Protein AF-A0A7X7NZW9-F1 (afdb_monomer_lite)

Sequence (88 aa):
TYAGEYEDYVRSLVNSHIFNLNQVEDLVKDIKSDKDILLFALSFEKDSIVFFQEFKNMGNKVAQEVIEDLINEERGHIKKIGAMLNNI

Foldseek 3Di:
DPPVVVVVVLVVLCPPPQPPPVCVCVLCVPPDDPLSVLVSLLVNLVSLLVNLVVVLVVDDPVSVVVSVVSNVVSVVVNVVSVVVNVVD

Structure (mmCIF, N/CA/C/O backbone):
data_AF-A0A7X7NZW9-F1
#
_entry.id   AF-A0A7X7NZW9-F1
#
loop_
_atom_site.group_PDB
_atom_site.id
_atom_site.type_symbol
_atom_site.label_atom_id
_atom_site.label_alt_id
_atom_site.label_comp_id
_atom_site.label_asym_id
_atom_site.label_entity_id
_atom_site.label_seq_id
_atom_site.pdbx_PDB_ins_code
_atom_site.Cartn_x
_atom_site.Cartn_y
_atom_site.Cartn_z
_atom_site.occupancy
_atom_site.B_iso_or_equiv
_atom_site.auth_seq_id
_atom_site.auth_comp_id
_atom_site.auth_asym_id
_atom_site.auth_atom_id
_atom_site.pdbx_PDB_model_num
ATOM 1 N N . THR A 1 1 ? 20.720 -16.509 -6.351 1.00 54.56 1 THR A N 1
ATOM 2 C CA . THR A 1 1 ? 19.249 -16.561 -6.426 1.00 54.56 1 THR A CA 1
ATOM 3 C C . THR A 1 1 ? 18.890 -17.413 -7.618 1.00 54.56 1 THR A C 1
ATOM 5 O O . THR A 1 1 ? 19.403 -17.143 -8.701 1.00 54.56 1 THR A O 1
ATOM 8 N N . TYR A 1 2 ? 18.148 -18.502 -7.417 1.00 55.81 2 TYR A N 1
ATOM 9 C CA . TYR A 1 2 ? 17.711 -19.362 -8.521 1.00 55.81 2 TYR A CA 1
ATOM 10 C C . TYR A 1 2 ? 16.568 -18.646 -9.251 1.00 55.81 2 TYR A C 1
ATOM 12 O O . TYR A 1 2 ? 15.697 -18.084 -8.594 1.00 55.81 2 TYR A O 1
ATOM 20 N N . ALA A 1 3 ? 16.567 -18.613 -10.586 1.00 65.50 3 ALA A N 1
ATOM 21 C CA . ALA A 1 3 ? 15.598 -17.813 -11.349 1.00 65.50 3 ALA A CA 1
ATOM 22 C C . ALA A 1 3 ? 14.128 -18.144 -11.007 1.00 65.50 3 ALA A C 1
ATOM 24 O O . ALA A 1 3 ? 13.294 -17.244 -10.991 1.00 65.50 3 ALA A O 1
ATOM 25 N N . GLY A 1 4 ? 13.839 -19.402 -10.650 1.00 75.81 4 GLY A N 1
ATOM 26 C CA . GLY A 1 4 ? 12.504 -19.834 -10.219 1.00 75.81 4 GLY A CA 1
ATOM 27 C C . GLY A 1 4 ? 12.047 -19.248 -8.877 1.00 75.81 4 GLY A C 1
ATOM 28 O O . GLY A 1 4 ? 10.885 -18.896 -8.741 1.00 75.81 4 GLY A O 1
ATOM 29 N N . GLU A 1 5 ? 12.950 -19.047 -7.911 1.00 79.62 5 GLU A N 1
ATOM 30 C CA . GLU A 1 5 ? 12.583 -18.487 -6.597 1.00 79.62 5 GLU A CA 1
ATOM 31 C C . GLU A 1 5 ? 12.153 -17.018 -6.704 1.00 79.62 5 GLU A C 1
ATOM 33 O O . GLU A 1 5 ? 11.252 -16.575 -5.996 1.00 79.62 5 GLU A O 1
ATOM 38 N N . TYR A 1 6 ? 12.791 -16.256 -7.600 1.00 77.75 6 TYR A N 1
ATOM 39 C CA . TYR A 1 6 ? 12.425 -14.861 -7.840 1.00 77.75 6 TYR A CA 1
ATOM 40 C C . TYR A 1 6 ? 11.091 -14.746 -8.587 1.00 77.75 6 TYR A C 1
ATOM 42 O O . TYR A 1 6 ? 10.279 -13.884 -8.260 1.00 77.75 6 TYR A O 1
ATOM 50 N N . GLU A 1 7 ? 10.831 -15.635 -9.550 1.00 79.06 7 GLU A N 1
ATOM 51 C CA . GLU A 1 7 ? 9.535 -15.690 -10.232 1.00 79.06 7 GLU A CA 1
ATOM 52 C C . GLU A 1 7 ? 8.402 -16.041 -9.260 1.00 79.06 7 GLU A C 1
ATOM 54 O O . GLU A 1 7 ? 7.375 -15.361 -9.253 1.00 79.06 7 GLU A O 1
ATOM 59 N N . ASP A 1 8 ? 8.593 -17.051 -8.408 1.00 84.31 8 ASP A N 1
ATOM 60 C CA . ASP A 1 8 ? 7.608 -17.444 -7.398 1.00 84.31 8 ASP A CA 1
ATOM 61 C C . ASP A 1 8 ? 7.347 -16.316 -6.393 1.00 84.31 8 ASP A C 1
ATOM 63 O O . ASP A 1 8 ? 6.196 -16.053 -6.033 1.00 84.31 8 ASP A O 1
ATOM 67 N N . TYR A 1 9 ? 8.397 -15.593 -5.995 1.00 81.31 9 TYR A N 1
ATOM 68 C CA . TYR A 1 9 ? 8.274 -14.409 -5.153 1.00 81.31 9 TYR A CA 1
ATOM 69 C C . TYR A 1 9 ? 7.429 -13.315 -5.822 1.00 81.31 9 TYR A C 1
ATOM 71 O O . TYR A 1 9 ? 6.411 -12.905 -5.260 1.00 81.31 9 TYR A O 1
ATOM 79 N N . VAL A 1 10 ? 7.772 -12.896 -7.044 1.00 78.06 10 VAL A N 1
ATOM 80 C CA . VAL A 1 10 ? 7.000 -11.880 -7.783 1.00 78.06 10 VAL A CA 1
ATOM 81 C C . VAL A 1 10 ? 5.557 -12.342 -8.007 1.00 78.06 10 VAL A C 1
ATOM 83 O O . VAL A 1 10 ? 4.619 -11.564 -7.838 1.00 78.06 10 VAL A O 1
ATOM 86 N N . ARG A 1 11 ? 5.345 -13.624 -8.319 1.00 79.81 11 ARG A N 1
ATOM 87 C CA . ARG A 1 11 ? 4.012 -14.217 -8.478 1.00 79.81 11 ARG A CA 1
ATOM 88 C C . ARG A 1 11 ? 3.210 -14.173 -7.178 1.00 79.81 11 ARG A C 1
ATOM 90 O O . ARG A 1 11 ? 2.019 -13.884 -7.224 1.00 79.81 11 ARG A O 1
ATOM 97 N N . SER A 1 12 ? 3.838 -14.424 -6.030 1.00 81.50 12 SER A N 1
ATOM 98 C CA . SER A 1 12 ? 3.181 -14.313 -4.722 1.00 81.50 12 SER A CA 1
ATOM 99 C C . SER A 1 12 ? 2.788 -12.874 -4.380 1.00 81.50 12 SER A C 1
ATOM 101 O O . SER A 1 12 ? 1.710 -12.668 -3.830 1.00 81.50 12 SER A O 1
ATOM 103 N N . LEU A 1 13 ? 3.592 -11.882 -4.784 1.00 76.38 13 LEU A N 1
ATOM 104 C CA . LEU A 1 13 ? 3.242 -10.465 -4.655 1.00 76.38 13 LEU A CA 1
ATOM 105 C C . LEU A 1 13 ? 2.069 -10.082 -5.564 1.00 76.38 13 LEU A C 1
ATOM 107 O O . LEU A 1 13 ? 1.133 -9.440 -5.105 1.00 76.38 13 LEU A O 1
ATOM 111 N N . VAL A 1 14 ? 2.072 -10.509 -6.831 1.00 73.81 14 VAL A N 1
ATOM 112 C CA . VAL A 1 14 ? 0.957 -10.256 -7.768 1.00 73.81 14 VAL A CA 1
ATOM 113 C C . VAL A 1 14 ? -0.336 -10.915 -7.284 1.00 73.81 14 VAL A C 1
ATOM 115 O O . VAL A 1 14 ? -1.403 -10.315 -7.360 1.00 73.81 14 VAL A O 1
ATOM 118 N N . ASN A 1 15 ? -0.244 -12.145 -6.776 1.00 72.44 15 ASN A N 1
ATOM 119 C CA . ASN A 1 15 ? -1.393 -12.898 -6.269 1.00 72.44 15 ASN A CA 1
ATOM 120 C C . ASN A 1 15 ? -1.843 -12.450 -4.870 1.00 72.44 15 ASN A C 1
ATOM 122 O O . ASN A 1 15 ? -2.875 -12.924 -4.387 1.00 72.44 15 ASN A O 1
ATOM 126 N N . SER A 1 16 ? -1.080 -11.566 -4.218 1.00 69.44 16 SER A N 1
ATOM 127 C CA . SER A 1 16 ? -1.512 -10.898 -2.995 1.00 69.44 16 SER A CA 1
ATOM 128 C C . SER A 1 16 ? -2.696 -9.965 -3.284 1.00 69.44 16 SER A C 1
ATOM 130 O O . SER A 1 16 ? -3.130 -9.789 -4.426 1.00 69.44 16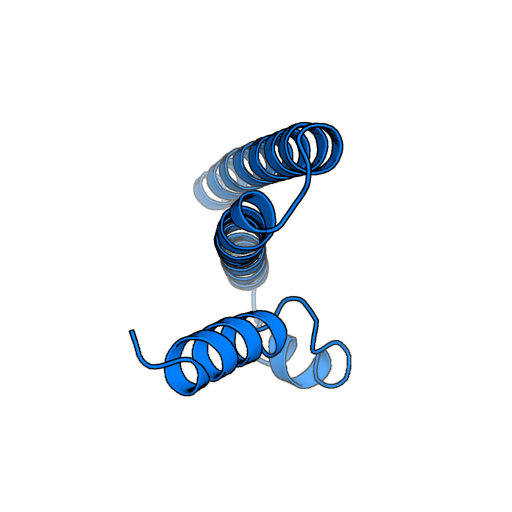 SER A O 1
ATOM 132 N N . HIS A 1 17 ? -3.267 -9.392 -2.230 1.00 64.06 17 HIS A N 1
ATOM 133 C CA . HIS A 1 17 ? -4.581 -8.746 -2.215 1.00 64.06 17 HIS A CA 1
ATOM 134 C C . HIS A 1 17 ? -4.804 -7.624 -3.247 1.00 64.06 17 HIS A C 1
ATOM 136 O O . HIS A 1 17 ? -5.949 -7.255 -3.493 1.00 64.06 17 HIS A O 1
ATOM 142 N N . ILE A 1 18 ? -3.748 -7.122 -3.887 1.00 62.78 18 ILE A N 1
ATOM 143 C CA . ILE A 1 18 ? -3.789 -5.988 -4.817 1.00 62.78 18 ILE A CA 1
ATOM 144 C C . ILE A 1 18 ? 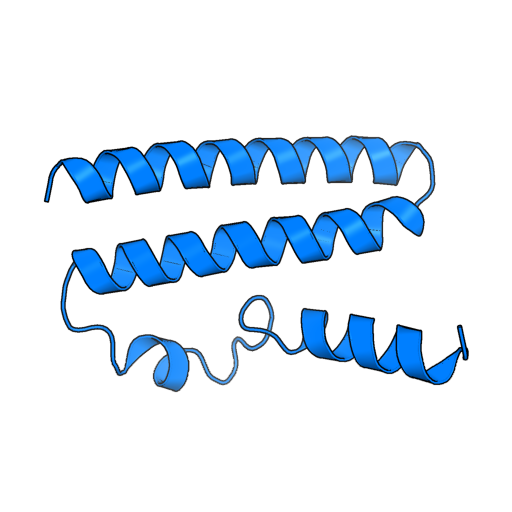-4.511 -6.298 -6.126 1.00 62.78 18 ILE A C 1
ATOM 146 O O . ILE A 1 18 ? -5.221 -5.440 -6.647 1.00 62.78 18 ILE A O 1
ATOM 150 N N . PHE A 1 19 ? -4.376 -7.517 -6.654 1.00 62.41 19 PHE A N 1
ATOM 151 C CA . PHE A 1 19 ? -4.898 -7.848 -7.989 1.00 62.41 19 PHE A CA 1
ATOM 152 C C . PHE A 1 19 ? -5.908 -8.994 -8.003 1.00 62.41 19 PHE A C 1
ATOM 154 O O . PHE A 1 19 ? -6.464 -9.318 -9.054 1.00 62.41 19 PHE A O 1
ATOM 161 N N . ASN A 1 20 ? -6.210 -9.585 -6.847 1.00 64.75 20 ASN A N 1
ATOM 162 C CA . ASN A 1 20 ? -7.164 -10.684 -6.755 1.00 64.75 20 ASN A CA 1
ATOM 163 C C . ASN A 1 20 ? -8.610 -10.178 -6.577 1.00 64.75 20 ASN A C 1
ATOM 165 O O . ASN A 1 20 ? -9.294 -10.466 -5.595 1.00 64.75 20 ASN A O 1
ATOM 169 N N . LEU A 1 21 ? -9.078 -9.405 -7.564 1.00 63.25 21 LEU A N 1
ATOM 170 C CA . LEU A 1 21 ? -10.413 -8.789 -7.581 1.00 63.25 21 LEU A CA 1
ATOM 171 C C . LEU A 1 21 ? -11.562 -9.812 -7.658 1.00 63.25 21 LEU A C 1
ATOM 173 O O . LEU A 1 21 ? -12.708 -9.485 -7.365 1.00 63.25 21 LEU A O 1
ATOM 177 N N . ASN A 1 22 ? -11.260 -11.064 -8.007 1.00 64.75 22 ASN A N 1
ATOM 178 C CA . ASN A 1 22 ? -12.239 -12.151 -8.061 1.00 64.75 22 ASN A CA 1
ATOM 179 C C . ASN A 1 22 ? -12.623 -12.685 -6.668 1.00 64.75 22 ASN A C 1
ATOM 181 O O . ASN A 1 22 ? -13.506 -13.530 -6.571 1.00 64.75 22 ASN A O 1
ATOM 185 N N . GLN A 1 23 ? -11.950 -12.230 -5.605 1.00 68.62 23 GLN A N 1
ATOM 186 C CA . GLN A 1 23 ? -12.161 -12.679 -4.224 1.00 68.62 23 GLN A CA 1
ATOM 1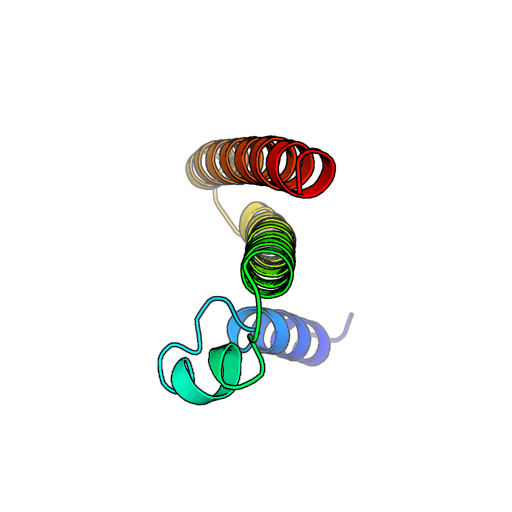87 C C . GLN A 1 23 ? -12.447 -11.516 -3.265 1.00 68.62 23 GLN A C 1
ATOM 189 O O . GLN A 1 23 ? -12.296 -11.661 -2.056 1.00 68.62 23 GLN A O 1
ATOM 194 N N . VAL A 1 24 ? -12.873 -10.357 -3.779 1.00 73.00 24 VAL A N 1
ATOM 195 C CA . VAL A 1 24 ? -13.147 -9.166 -2.951 1.00 73.00 24 VAL A CA 1
ATOM 196 C C . VAL A 1 24 ? -14.139 -9.473 -1.833 1.00 73.00 24 VAL A C 1
ATOM 198 O O . VAL A 1 24 ? -13.933 -9.037 -0.707 1.00 73.00 24 VAL A O 1
ATOM 201 N N . GLU A 1 25 ? -15.163 -10.281 -2.107 1.00 77.69 25 GLU A N 1
ATOM 202 C CA . GLU A 1 25 ? -16.146 -10.719 -1.109 1.00 77.69 25 GLU A CA 1
ATOM 203 C C . GLU A 1 25 ? -15.491 -11.470 0.059 1.00 77.69 25 GLU A C 1
ATOM 205 O O . GLU A 1 25 ? -15.805 -11.201 1.216 1.00 77.69 25 GLU A O 1
ATOM 210 N N . ASP A 1 26 ? -14.524 -12.345 -0.222 1.00 77.31 26 ASP A N 1
ATOM 211 C CA . ASP A 1 26 ? -13.753 -13.050 0.803 1.00 77.31 26 ASP A CA 1
ATOM 212 C C . ASP A 1 26 ? -12.783 -12.137 1.558 1.00 77.31 26 ASP A C 1
ATOM 214 O O . ASP A 1 26 ? -12.511 -12.388 2.731 1.00 77.31 26 ASP A O 1
ATOM 218 N N . LEU A 1 27 ? -12.276 -11.085 0.912 1.00 71.44 27 LEU A N 1
ATOM 219 C CA . LEU A 1 27 ? -11.380 -10.107 1.536 1.00 71.44 27 LEU A CA 1
ATOM 220 C C . LEU A 1 27 ? -12.111 -9.205 2.529 1.00 71.44 27 LEU A C 1
ATOM 222 O O . LEU A 1 27 ? -11.523 -8.784 3.523 1.00 71.44 27 LEU A O 1
ATOM 226 N N . VAL A 1 28 ? -13.390 -8.919 2.273 1.00 78.38 28 VAL A N 1
ATOM 227 C CA . VAL A 1 28 ? -14.172 -7.974 3.081 1.00 78.38 28 VAL A CA 1
ATOM 228 C C . VAL A 1 28 ? -15.175 -8.639 4.020 1.00 78.38 28 VAL A C 1
ATOM 230 O O . VAL A 1 28 ? -15.702 -7.961 4.897 1.00 78.38 28 VAL A O 1
ATOM 233 N N . LYS A 1 29 ? -15.434 -9.951 3.905 1.00 83.44 29 LYS A N 1
ATOM 234 C CA . LYS A 1 29 ? -16.427 -10.660 4.745 1.00 83.44 29 LYS A CA 1
ATOM 235 C C . LYS A 1 29 ? -16.182 -10.537 6.250 1.00 83.44 29 LYS A C 1
ATOM 237 O O . LYS A 1 29 ? -17.129 -10.595 7.033 1.00 83.44 29 LYS A O 1
ATOM 242 N N . ASP A 1 30 ? -14.921 -10.389 6.649 1.00 79.25 30 ASP A N 1
ATOM 243 C CA . ASP A 1 30 ? -14.512 -10.313 8.051 1.00 79.25 30 ASP A CA 1
ATOM 244 C C . ASP A 1 30 ? -14.404 -8.867 8.565 1.00 79.25 30 ASP A C 1
ATOM 246 O O . ASP A 1 30 ? -14.148 -8.656 9.752 1.00 79.25 30 ASP A O 1
ATOM 250 N N . ILE A 1 31 ? -14.656 -7.870 7.708 1.00 87.94 31 ILE A N 1
ATOM 251 C CA . ILE A 1 31 ? -14.670 -6.449 8.065 1.00 87.94 31 ILE A CA 1
ATOM 252 C C . ILE A 1 31 ? -15.981 -6.138 8.790 1.00 87.94 31 ILE A C 1
ATOM 254 O O . ILE A 1 31 ? -17.065 -6.215 8.212 1.00 87.94 31 ILE A O 1
ATOM 258 N N . LYS A 1 32 ? -15.888 -5.781 10.075 1.00 91.31 32 LYS A N 1
ATOM 259 C CA . LYS A 1 32 ? -17.055 -5.565 10.950 1.00 91.31 32 LYS A CA 1
ATOM 260 C C . LYS A 1 32 ? -17.153 -4.141 11.483 1.00 91.31 32 LYS A C 1
ATOM 262 O O . LYS A 1 32 ? -18.129 -3.810 12.155 1.00 91.31 32 LYS A O 1
ATOM 267 N N . SER A 1 33 ? -16.155 -3.308 11.209 1.00 93.69 33 SER A N 1
ATOM 268 C CA . SER A 1 33 ? -16.071 -1.945 11.719 1.00 93.69 33 SER A CA 1
ATOM 269 C C . SER A 1 33 ? -15.279 -1.018 10.797 1.00 93.69 33 SER A C 1
ATOM 271 O O . SER A 1 33 ? -14.465 -1.462 9.984 1.00 93.69 33 SER A O 1
ATOM 273 N N . ASP A 1 34 ? -15.458 0.288 11.005 1.00 93.44 34 ASP A N 1
ATOM 274 C CA . ASP A 1 34 ? -14.665 1.342 10.360 1.00 93.44 34 ASP A CA 1
ATOM 275 C C . ASP A 1 34 ? -13.162 1.187 10.648 1.00 93.44 34 ASP A C 1
ATOM 277 O O . ASP A 1 34 ? -12.306 1.498 9.821 1.00 93.44 34 ASP A O 1
ATOM 281 N N . LYS A 1 35 ? -12.818 0.642 11.819 1.00 94.62 35 LYS A N 1
ATOM 282 C CA . LYS A 1 35 ? -11.432 0.325 12.157 1.00 94.62 35 LYS A CA 1
ATOM 283 C C . LYS A 1 35 ? -10.890 -0.815 11.295 1.00 94.62 35 LYS A C 1
ATOM 285 O O . LYS A 1 35 ? -9.759 -0.721 10.823 1.00 94.62 35 LYS A O 1
ATOM 290 N N . ASP A 1 36 ? -11.680 -1.862 11.068 1.00 92.25 36 ASP A N 1
ATOM 291 C CA . ASP A 1 36 ? -11.262 -3.019 10.268 1.00 92.25 36 ASP A CA 1
ATOM 292 C C . ASP A 1 36 ? -11.026 -2.626 8.807 1.00 92.25 36 ASP A C 1
ATOM 294 O O . ASP A 1 36 ? -10.009 -3.008 8.231 1.00 92.25 36 ASP A O 1
ATOM 298 N N . ILE A 1 37 ? -11.902 -1.797 8.224 1.00 91.44 37 ILE A N 1
ATOM 299 C CA . ILE A 1 37 ? -11.733 -1.331 6.838 1.00 91.44 37 ILE A CA 1
ATOM 300 C C . ILE A 1 37 ? -10.506 -0.426 6.687 1.00 91.44 37 ILE A C 1
ATOM 302 O O . ILE A 1 37 ? -9.800 -0.514 5.685 1.00 91.44 37 ILE A O 1
ATOM 306 N N . LEU A 1 38 ? -10.191 0.403 7.687 1.00 94.75 38 LEU A N 1
ATOM 307 C CA . LEU A 1 38 ? -8.984 1.231 7.660 1.00 94.75 38 LEU A CA 1
ATOM 308 C C . LEU A 1 38 ? -7.709 0.407 7.846 1.00 94.75 38 LEU A C 1
ATOM 310 O O . LEU A 1 38 ? -6.698 0.709 7.216 1.00 94.75 38 LEU A O 1
ATOM 314 N N . LEU A 1 39 ? -7.735 -0.637 8.678 1.00 92.75 39 LEU A N 1
ATOM 315 C CA . LEU A 1 39 ? -6.611 -1.568 8.800 1.00 92.75 39 LEU A CA 1
ATOM 316 C C . LEU A 1 39 ? -6.402 -2.372 7.512 1.00 92.75 39 LEU A C 1
ATOM 318 O O . LEU A 1 39 ? -5.255 -2.567 7.109 1.00 92.75 39 LEU A O 1
ATOM 322 N N . PHE A 1 40 ? -7.488 -2.778 6.852 1.00 90.12 40 PHE A N 1
ATOM 323 C CA . PHE A 1 40 ? -7.446 -3.411 5.537 1.00 90.12 40 PHE A CA 1
ATOM 324 C C . PHE A 1 40 ? -6.840 -2.472 4.485 1.00 90.12 40 PHE A C 1
ATOM 326 O O . PHE A 1 40 ? -5.853 -2.827 3.846 1.00 90.12 40 PHE A O 1
ATOM 333 N N . ALA A 1 41 ? -7.345 -1.238 4.373 1.00 91.44 41 ALA A N 1
ATOM 334 C CA . ALA A 1 41 ? -6.790 -0.234 3.465 1.00 91.44 41 ALA A CA 1
ATOM 335 C C . ALA A 1 41 ? -5.300 0.027 3.750 1.00 91.44 41 ALA A C 1
ATOM 337 O O . ALA A 1 41 ? -4.490 0.100 2.835 1.00 91.44 41 ALA A O 1
ATOM 338 N N . LEU A 1 42 ? -4.904 0.088 5.026 1.00 94.00 42 LEU A N 1
ATOM 339 C CA . LEU A 1 42 ? -3.505 0.260 5.412 1.00 94.00 42 LEU A CA 1
ATOM 340 C C . LEU A 1 42 ? -2.612 -0.911 4.974 1.00 94.00 42 LEU A C 1
ATOM 342 O O . LEU A 1 42 ? -1.436 -0.688 4.687 1.00 94.00 42 LEU A O 1
ATOM 346 N N . SER A 1 43 ? -3.120 -2.148 4.985 1.00 90.00 43 SER A N 1
ATOM 347 C CA . SER A 1 43 ? -2.376 -3.303 4.464 1.00 90.00 43 SER A CA 1
ATOM 348 C C . SER A 1 43 ? -2.234 -3.197 2.951 1.00 90.00 43 SER A C 1
ATOM 350 O O . SER A 1 43 ? -1.130 -3.371 2.445 1.00 90.00 43 SER A O 1
ATOM 352 N N . PHE A 1 44 ? -3.311 -2.81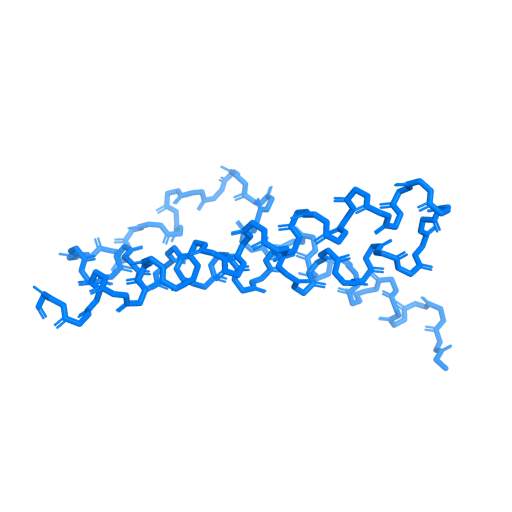3 2.267 1.00 89.19 44 PHE A N 1
ATOM 353 C CA . PHE A 1 44 ? -3.333 -2.643 0.822 1.00 89.19 44 PHE A CA 1
ATOM 354 C C . PHE A 1 44 ? -2.245 -1.669 0.345 1.00 89.19 44 PHE A C 1
ATOM 356 O O . PHE A 1 44 ? -1.412 -2.043 -0.476 1.00 89.19 44 PHE A O 1
ATOM 363 N N . GLU A 1 45 ? -2.147 -0.474 0.942 1.00 94.06 45 GLU A N 1
ATOM 364 C CA . GLU A 1 45 ? -1.123 0.504 0.530 1.00 94.06 45 GLU A CA 1
ATOM 365 C C . GLU A 1 45 ? 0.311 0.033 0.806 1.00 94.06 45 GLU A C 1
ATOM 367 O O . GLU A 1 45 ? 1.245 0.354 0.067 1.00 94.06 45 GLU A O 1
ATOM 372 N N . LYS A 1 46 ? 0.522 -0.740 1.879 1.00 92.94 46 LYS A N 1
ATOM 373 C CA . LYS A 1 46 ? 1.847 -1.296 2.193 1.00 92.94 46 LYS A CA 1
ATOM 374 C C . LYS A 1 46 ? 2.261 -2.343 1.170 1.00 92.94 46 LYS A C 1
ATOM 376 O O . LYS A 1 46 ? 3.410 -2.320 0.728 1.00 92.94 46 LYS A O 1
ATOM 381 N N . ASP A 1 47 ? 1.338 -3.218 0.794 1.00 89.56 47 ASP A N 1
ATOM 382 C CA . ASP A 1 47 ? 1.575 -4.231 -0.227 1.00 89.56 47 ASP A CA 1
ATOM 383 C C . ASP A 1 47 ? 1.873 -3.552 -1.580 1.00 89.56 47 ASP A C 1
ATOM 385 O O . ASP A 1 47 ? 2.777 -3.988 -2.298 1.00 89.56 47 ASP A O 1
ATOM 389 N N . SER A 1 48 ? 1.208 -2.424 -1.886 1.00 90.31 48 SER A N 1
ATOM 390 C CA . SER A 1 48 ? 1.405 -1.668 -3.134 1.00 90.31 48 SER A CA 1
ATOM 391 C C . SER A 1 48 ? 2.825 -1.134 -3.218 1.00 90.31 48 SER A C 1
ATOM 393 O O . SER A 1 48 ? 3.490 -1.262 -4.245 1.00 90.31 48 SER A O 1
ATOM 395 N N . ILE A 1 49 ? 3.343 -0.609 -2.106 1.00 93.06 49 ILE A N 1
ATOM 396 C CA . ILE A 1 49 ? 4.721 -0.125 -2.021 1.00 93.06 49 ILE A CA 1
ATOM 397 C C . ILE A 1 49 ? 5.729 -1.256 -2.250 1.00 93.06 49 ILE A C 1
ATOM 399 O O . ILE A 1 49 ? 6.702 -1.044 -2.974 1.00 93.06 49 ILE A O 1
ATOM 403 N N . VAL A 1 50 ? 5.525 -2.437 -1.654 1.00 90.56 50 VAL A N 1
ATOM 404 C CA . VAL A 1 50 ? 6.418 -3.594 -1.861 1.00 90.56 50 VAL A CA 1
ATOM 405 C C . VAL A 1 50 ? 6.411 -3.996 -3.333 1.00 90.56 50 VAL A C 1
ATOM 407 O O . VAL A 1 50 ? 7.469 -4.129 -3.945 1.00 90.56 50 VAL A O 1
ATOM 410 N N . PHE A 1 51 ? 5.226 -4.102 -3.930 1.00 86.62 51 PHE A N 1
ATOM 411 C CA . PHE A 1 51 ? 5.072 -4.417 -5.343 1.00 86.62 51 PHE A CA 1
ATOM 412 C C . PHE A 1 51 ? 5.785 -3.396 -6.244 1.00 86.62 51 PHE A C 1
ATOM 414 O O . PHE A 1 51 ? 6.600 -3.763 -7.090 1.00 86.62 51 PHE A O 1
ATOM 421 N N . PHE A 1 52 ? 5.547 -2.102 -6.033 1.00 89.94 52 PHE A N 1
ATOM 422 C CA . PHE A 1 52 ? 6.184 -1.042 -6.809 1.00 89.94 52 PHE A CA 1
ATOM 423 C C . PHE A 1 52 ? 7.706 -1.030 -6.655 1.00 89.94 52 PHE A C 1
ATOM 425 O O . PHE A 1 52 ? 8.410 -0.836 -7.643 1.00 89.94 52 PHE A O 1
ATOM 432 N N . GLN A 1 53 ? 8.240 -1.294 -5.461 1.00 90.44 53 GLN A N 1
ATOM 433 C CA . GLN A 1 53 ? 9.689 -1.385 -5.250 1.00 90.44 53 GLN A CA 1
ATOM 434 C C . GLN A 1 53 ? 10.326 -2.510 -6.070 1.00 90.44 53 GLN A C 1
ATOM 436 O O . GLN A 1 53 ? 11.379 -2.293 -6.676 1.00 90.44 53 GLN A O 1
ATOM 441 N N . GLU A 1 54 ? 9.671 -3.668 -6.156 1.00 85.75 54 GLU A N 1
ATOM 442 C CA . GLU A 1 54 ? 10.149 -4.779 -6.982 1.00 85.75 54 GLU A CA 1
ATOM 443 C C . GLU A 1 54 ? 10.121 -4.429 -8.475 1.00 85.75 54 GLU A C 1
ATOM 445 O O . GLU A 1 54 ? 11.109 -4.628 -9.186 1.00 85.75 54 GLU A O 1
ATOM 450 N N . PHE A 1 55 ? 9.038 -3.806 -8.946 1.00 81.06 55 PHE A N 1
ATOM 451 C CA . PHE A 1 55 ? 8.900 -3.396 -10.347 1.00 81.06 55 PHE A CA 1
ATOM 452 C C . PHE A 1 55 ? 9.842 -2.257 -10.743 1.00 81.06 55 PHE A C 1
ATOM 454 O O . PHE A 1 55 ? 10.307 -2.209 -11.887 1.00 81.06 55 PHE A O 1
ATOM 461 N N . LYS A 1 56 ? 10.178 -1.359 -9.809 1.00 82.75 56 LYS A N 1
ATOM 462 C CA . LYS A 1 56 ? 11.104 -0.244 -10.045 1.00 82.75 56 LYS A CA 1
ATOM 463 C C . LYS A 1 56 ? 12.439 -0.740 -10.596 1.00 82.75 56 LYS A C 1
ATOM 465 O O . LYS A 1 56 ? 12.986 -0.154 -11.527 1.00 82.75 56 LYS A O 1
ATOM 470 N N . ASN A 1 57 ? 12.934 -1.856 -10.068 1.00 75.81 57 ASN A N 1
ATOM 471 C CA . ASN A 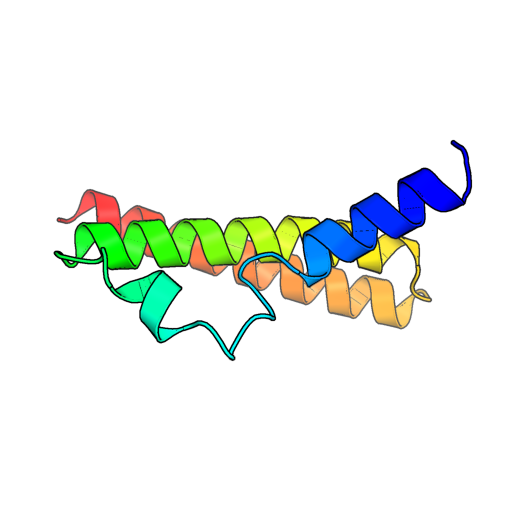1 57 ? 14.222 -2.427 -10.455 1.00 75.81 57 ASN A CA 1
ATOM 472 C C . ASN A 1 57 ? 14.205 -3.094 -11.844 1.00 75.81 57 ASN A C 1
ATOM 474 O O . ASN A 1 57 ? 15.267 -3.359 -12.404 1.00 75.81 57 ASN A O 1
ATOM 478 N N . MET A 1 58 ? 13.021 -3.336 -12.417 1.00 74.44 58 MET A N 1
ATOM 479 C CA . MET A 1 58 ? 12.836 -3.985 -13.722 1.00 74.44 58 MET A CA 1
ATOM 480 C C . MET A 1 58 ? 12.598 -2.978 -14.863 1.00 74.44 58 MET A C 1
ATOM 482 O O . MET A 1 58 ? 12.725 -3.328 -16.037 1.00 74.44 58 MET A O 1
ATOM 486 N N . GLY A 1 59 ? 12.234 -1.732 -14.537 1.00 76.94 59 GLY A N 1
ATOM 487 C CA . GLY A 1 59 ? 11.875 -0.691 -15.500 1.00 76.94 59 GLY A CA 1
ATOM 488 C C . GLY A 1 59 ? 13.055 0.130 -16.035 1.00 76.94 59 GLY A C 1
ATOM 489 O O . GLY A 1 59 ? 14.126 0.207 -15.434 1.00 76.94 59 GLY A O 1
ATOM 490 N N . ASN A 1 60 ? 12.836 0.808 -17.168 1.00 86.44 60 ASN A N 1
ATOM 491 C CA . ASN A 1 60 ? 13.742 1.857 -17.650 1.00 86.44 60 ASN A CA 1
ATOM 492 C C . ASN A 1 60 ? 13.646 3.119 -16.765 1.00 86.44 60 ASN A C 1
ATOM 494 O O . ASN A 1 60 ? 12.781 3.215 -15.901 1.00 86.44 60 ASN A O 1
ATOM 498 N N . LYS A 1 61 ? 14.507 4.118 -16.996 1.00 88.75 61 LYS A N 1
ATOM 499 C CA . LYS A 1 61 ? 14.555 5.331 -16.160 1.00 88.75 61 LYS A CA 1
ATOM 500 C C . LYS A 1 61 ? 13.207 6.066 -16.049 1.00 88.75 61 LYS A C 1
ATOM 502 O O . LYS A 1 61 ? 12.852 6.507 -14.966 1.00 88.75 61 LYS A O 1
ATOM 507 N N . VAL A 1 62 ? 12.445 6.153 -17.140 1.00 89.00 62 VAL A N 1
ATOM 508 C CA . VAL A 1 62 ? 11.118 6.796 -17.133 1.00 89.00 62 VAL A CA 1
ATOM 509 C C . VAL A 1 62 ? 10.144 6.005 -16.260 1.00 89.00 62 VAL A C 1
ATOM 511 O O . VAL A 1 62 ? 9.438 6.582 -15.441 1.00 89.00 62 VAL A O 1
ATOM 514 N N . ALA A 1 63 ? 10.140 4.677 -16.385 1.00 86.81 63 ALA A N 1
ATOM 515 C CA . ALA A 1 63 ? 9.330 3.818 -15.528 1.00 86.81 63 ALA A CA 1
ATOM 516 C C . ALA A 1 63 ? 9.745 3.937 -14.053 1.00 86.81 63 ALA A C 1
ATOM 518 O O . ALA A 1 63 ? 8.884 3.980 -13.186 1.00 86.81 63 ALA A O 1
ATOM 519 N N . GLN A 1 64 ? 11.044 4.043 -13.761 1.00 92.44 64 GLN A N 1
ATOM 520 C CA . GLN A 1 64 ? 11.544 4.226 -12.396 1.00 92.44 64 GLN A CA 1
ATOM 521 C C . GLN A 1 64 ? 11.056 5.524 -11.747 1.00 92.44 64 GLN A C 1
ATOM 523 O O . GLN A 1 64 ? 10.766 5.514 -10.553 1.00 92.44 64 GLN A O 1
ATOM 528 N N . GLU A 1 65 ? 10.982 6.617 -12.510 1.00 94.38 65 GLU A N 1
ATOM 529 C CA . GLU A 1 65 ? 10.466 7.908 -12.038 1.00 94.38 65 GLU A CA 1
ATOM 530 C C . GLU A 1 65 ? 8.965 7.813 -11.736 1.00 94.38 65 GLU A C 1
ATOM 532 O O . GLU A 1 65 ? 8.553 8.103 -10.617 1.00 94.38 65 GLU A O 1
ATOM 537 N N . VAL A 1 66 ? 8.170 7.275 -12.669 1.00 94.44 66 VAL A N 1
ATOM 538 C CA . VAL A 1 66 ? 6.722 7.068 -12.467 1.00 94.44 66 VAL A CA 1
ATOM 539 C C . VAL A 1 66 ? 6.440 6.152 -11.272 1.00 94.44 66 VAL A C 1
ATOM 541 O O . VAL A 1 66 ? 5.544 6.416 -10.477 1.00 94.44 66 VAL A O 1
ATOM 544 N N . ILE A 1 67 ? 7.208 5.072 -11.119 1.00 93.44 67 ILE A N 1
ATOM 545 C CA . ILE A 1 67 ? 7.048 4.136 -10.001 1.00 93.44 67 ILE A CA 1
ATOM 546 C C . ILE A 1 67 ? 7.416 4.797 -8.664 1.00 93.44 67 ILE A C 1
ATOM 548 O O . ILE A 1 67 ? 6.778 4.520 -7.650 1.00 93.44 67 ILE A O 1
ATOM 552 N N . GLU A 1 68 ? 8.418 5.678 -8.635 1.00 95.56 68 GLU A N 1
ATOM 553 C CA . GLU A 1 68 ? 8.746 6.436 -7.423 1.00 95.56 68 GLU A CA 1
ATOM 554 C C . GLU A 1 68 ? 7.620 7.401 -7.034 1.00 95.56 68 GLU A C 1
ATOM 556 O O . GLU A 1 68 ? 7.310 7.519 -5.847 1.00 95.56 68 GLU A O 1
ATOM 561 N N . ASP A 1 69 ? 6.980 8.047 -8.011 1.00 96.69 69 ASP A N 1
ATOM 562 C CA . ASP A 1 69 ? 5.826 8.913 -7.762 1.00 96.69 69 ASP A CA 1
ATOM 563 C C . ASP A 1 69 ? 4.664 8.118 -7.145 1.00 96.69 69 ASP A C 1
ATOM 565 O O . ASP A 1 69 ? 4.153 8.515 -6.096 1.00 96.69 69 ASP A O 1
ATOM 569 N N . LEU A 1 70 ? 4.341 6.938 -7.693 1.00 95.38 70 LEU A N 1
ATOM 570 C CA . LEU A 1 70 ? 3.327 6.036 -7.127 1.00 95.38 70 LEU A CA 1
ATOM 571 C C . LEU A 1 70 ? 3.655 5.632 -5.681 1.00 95.38 70 LEU A C 1
ATOM 573 O O . LEU A 1 70 ? 2.814 5.740 -4.794 1.00 95.38 70 LEU A O 1
ATOM 577 N N . ILE A 1 71 ? 4.904 5.241 -5.398 1.00 96.12 71 ILE A N 1
ATOM 578 C CA . ILE A 1 71 ? 5.338 4.905 -4.029 1.00 96.12 71 ILE A CA 1
ATOM 579 C C . ILE A 1 71 ? 5.119 6.085 -3.068 1.00 96.12 71 ILE A C 1
ATOM 581 O O . ILE A 1 71 ? 4.762 5.886 -1.902 1.00 96.12 71 ILE A O 1
ATOM 585 N N . ASN A 1 72 ? 5.359 7.316 -3.522 1.00 98.12 72 ASN A N 1
ATOM 586 C CA . ASN A 1 72 ? 5.176 8.505 -2.697 1.00 98.12 72 ASN A CA 1
ATOM 587 C C . ASN A 1 72 ? 3.699 8.836 -2.452 1.00 98.12 72 ASN A C 1
ATOM 589 O O . ASN A 1 72 ? 3.367 9.266 -1.341 1.00 98.12 72 ASN A O 1
ATOM 593 N N . GLU A 1 73 ? 2.819 8.583 -3.421 1.00 98.31 73 GLU A N 1
ATOM 594 C CA . GLU A 1 73 ? 1.367 8.671 -3.231 1.00 98.31 73 GLU A CA 1
ATOM 595 C C . GLU A 1 73 ? 0.889 7.689 -2.151 1.00 98.31 73 GLU A C 1
ATOM 597 O O . GLU A 1 73 ? 0.270 8.120 -1.170 1.00 98.31 73 GLU A O 1
ATOM 602 N N . GLU A 1 74 ? 1.297 6.416 -2.218 1.00 97.31 74 GLU A N 1
ATOM 603 C CA . GLU A 1 74 ? 0.878 5.411 -1.228 1.00 97.31 74 GLU A CA 1
ATOM 604 C C . GLU A 1 74 ? 1.405 5.700 0.183 1.00 97.31 74 GLU A C 1
ATOM 606 O O . GLU A 1 74 ? 0.702 5.524 1.183 1.00 97.31 74 GLU A O 1
ATOM 611 N N . ARG A 1 75 ? 2.621 6.250 0.309 1.00 98.31 75 ARG A N 1
ATOM 612 C CA . ARG A 1 75 ? 3.124 6.763 1.600 1.00 98.31 75 ARG A CA 1
ATOM 613 C C . ARG A 1 75 ? 2.218 7.865 2.163 1.00 98.31 75 ARG A C 1
ATOM 615 O O . ARG A 1 75 ? 2.011 7.937 3.380 1.00 98.31 75 ARG A O 1
ATOM 622 N N . GLY A 1 76 ? 1.681 8.722 1.296 1.00 98.56 76 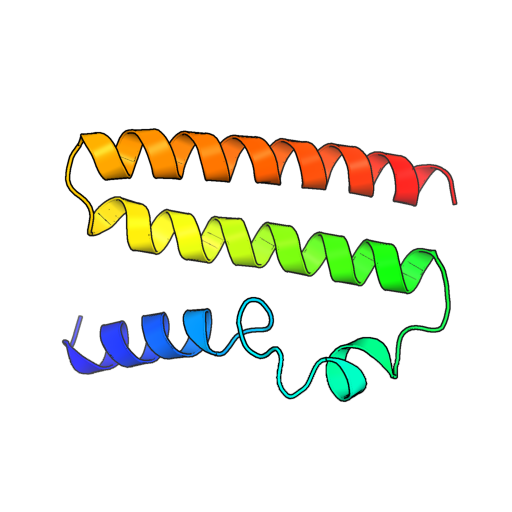GLY A N 1
ATOM 623 C CA . GLY A 1 76 ? 0.698 9.743 1.651 1.00 98.56 76 GLY A CA 1
ATOM 624 C C . GLY A 1 76 ? -0.617 9.139 2.148 1.00 98.56 76 GLY A C 1
ATOM 625 O O . GLY A 1 76 ? -1.127 9.557 3.195 1.00 98.56 76 GLY A O 1
ATOM 626 N N . HIS A 1 77 ? -1.127 8.120 1.456 1.00 98.31 77 HIS A N 1
ATOM 627 C CA . HIS A 1 77 ? -2.327 7.381 1.854 1.00 98.31 77 HIS A CA 1
ATOM 628 C C . HIS A 1 77 ? -2.157 6.713 3.221 1.00 98.31 77 HIS A C 1
ATOM 630 O O . HIS A 1 77 ? -2.975 6.944 4.114 1.00 98.31 77 HIS A O 1
ATOM 636 N N . ILE A 1 78 ? -1.037 6.019 3.456 1.00 98.25 78 ILE A N 1
ATOM 637 C CA . ILE A 1 78 ? -0.687 5.417 4.756 1.00 98.25 78 ILE A CA 1
ATOM 638 C C . ILE A 1 78 ? -0.749 6.450 5.885 1.00 98.25 78 ILE A C 1
ATOM 640 O O . ILE A 1 78 ? -1.340 6.196 6.937 1.00 98.25 78 ILE A O 1
ATOM 644 N N . LYS A 1 79 ? -0.166 7.638 5.678 1.00 98.25 79 LYS A N 1
ATOM 645 C CA . LYS A 1 79 ? -0.188 8.713 6.681 1.00 98.25 79 LYS A CA 1
ATOM 646 C C . LYS A 1 79 ? -1.614 9.189 6.968 1.00 98.25 79 LYS A C 1
ATOM 648 O O . LYS A 1 79 ? -1.960 9.416 8.128 1.00 98.25 79 LYS A O 1
ATOM 653 N N . LYS A 1 80 ? -2.441 9.339 5.931 1.00 98.25 80 LYS A N 1
ATOM 654 C CA . LYS A 1 80 ? -3.839 9.775 6.049 1.00 98.25 80 LYS A CA 1
ATOM 655 C C . LYS A 1 80 ? -4.696 8.736 6.777 1.00 98.25 80 LYS A C 1
ATOM 657 O O . LYS A 1 80 ? -5.405 9.098 7.712 1.00 98.25 80 LYS A O 1
ATOM 662 N N . ILE A 1 81 ? -4.583 7.464 6.402 1.00 98.12 81 ILE A N 1
ATOM 663 C CA . ILE A 1 81 ? -5.283 6.344 7.047 1.00 98.12 81 ILE A CA 1
ATOM 664 C C . ILE A 1 81 ? -4.846 6.216 8.511 1.00 98.12 81 ILE A C 1
ATOM 666 O O . ILE A 1 81 ? -5.686 6.102 9.400 1.00 98.12 81 ILE A O 1
ATOM 670 N N . GLY A 1 82 ? -3.543 6.323 8.792 1.00 97.44 82 GLY A N 1
ATOM 671 C CA . GLY A 1 82 ? -3.020 6.315 10.161 1.00 97.44 82 GLY A CA 1
ATOM 672 C C . GLY A 1 82 ? -3.581 7.450 11.024 1.00 97.44 82 GLY A C 1
ATOM 673 O O . GLY A 1 82 ? -3.906 7.236 12.189 1.00 97.44 82 GLY A O 1
ATOM 674 N N . ALA A 1 83 ? -3.763 8.645 10.453 1.00 97.62 83 ALA A N 1
ATOM 675 C CA . ALA A 1 83 ? -4.422 9.746 11.150 1.00 97.62 83 ALA A CA 1
ATOM 676 C C . ALA A 1 83 ? -5.907 9.455 11.430 1.00 97.62 83 ALA A C 1
ATOM 678 O O . ALA A 1 83 ? -6.384 9.785 12.510 1.00 97.62 83 ALA A O 1
ATOM 679 N N . MET A 1 84 ? -6.624 8.818 10.498 1.00 97.31 84 MET A N 1
ATOM 680 C CA . MET A 1 84 ? -8.016 8.398 10.708 1.00 97.31 84 MET A CA 1
ATOM 681 C C . MET A 1 84 ? -8.128 7.363 11.832 1.00 97.31 84 MET A C 1
ATOM 683 O O . MET A 1 84 ? -8.960 7.532 12.712 1.00 97.31 84 MET A O 1
ATOM 687 N N . LEU A 1 85 ? -7.249 6.355 11.859 1.00 95.50 85 LEU A N 1
ATOM 688 C CA . LEU A 1 85 ? -7.223 5.327 12.908 1.00 95.50 85 LEU A CA 1
ATOM 689 C C . LEU A 1 85 ? -6.989 5.896 14.312 1.00 95.50 85 LEU A C 1
ATOM 691 O O . LEU A 1 85 ? -7.531 5.365 15.274 1.00 95.50 85 LEU A O 1
ATOM 695 N N . ASN A 1 86 ? -6.200 6.965 14.439 1.00 93.94 86 ASN A N 1
ATOM 696 C CA . ASN A 1 86 ? -5.968 7.625 15.727 1.00 93.94 86 ASN A CA 1
ATOM 697 C C . ASN A 1 86 ? -7.183 8.424 16.231 1.00 93.94 86 ASN A C 1
ATOM 699 O O . ASN A 1 86 ? -7.201 8.819 17.394 1.00 93.94 86 ASN A O 1
ATOM 703 N N . ASN A 1 87 ? -8.159 8.696 15.361 1.00 91.06 87 ASN A N 1
ATOM 704 C CA . ASN A 1 87 ? -9.343 9.505 15.655 1.00 91.06 87 ASN A CA 1
ATOM 705 C C . ASN A 1 87 ? -10.618 8.662 15.848 1.00 91.06 87 ASN A C 1
ATOM 707 O O . ASN A 1 87 ? -11.702 9.241 15.936 1.00 91.06 87 ASN A O 1
ATOM 711 N N . ILE A 1 88 ? -10.497 7.329 15.870 1.00 84.94 88 ILE A N 1
ATOM 712 C CA . ILE A 1 88 ? -11.603 6.369 16.026 1.00 84.94 88 ILE A CA 1
ATOM 713 C C . ILE A 1 88 ? -11.516 5.678 17.383 1.00 84.94 88 ILE A C 1
ATOM 715 O O . ILE A 1 88 ? -10.393 5.292 17.783 1.00 84.94 88 ILE A O 1
#

Radius of gyration: 15.2 Å; chains: 1; bounding box: 36×30×34 Å

Secondary structure (DSSP, 8-state):
--HHHHHHHHHHHHTTTTT-GGGHHHHHTT--SHHHHHHHHHHHHHHHHHHHHHHHTTS-HHHHHHHHHHHHHHHHHHHHHHHHHTT-

pLDDT: mean 85.3, std 11.27, range [54.56, 98.56]